Protein AF-0000000086492706 (afdb_homodimer)

pLDDT: mean 85.35, std 18.65, range [32.03, 98.75]

Secondary structure (DSSP, 8-state):
-GGGS-SS----EEEEEEETTTTEEEEEEEESTTHHHHHHHHHHHHHHT-BHHHHHTSPP-SS-SGGGGG---S--TTEEEE-/-GGGS-SS----EEEEEEETTTTEEEEEEEESTTHHHHHHHHHHHHHHT-BHHHHHTSPP-SS-SGGGGG---S--TTEEEE-

Radius of gyration: 15.76 Å; Cα contacts (8 Å, |Δi|>4): 288; chains: 2; bounding box: 40×40×37 Å

Solvent-accessible surface area (backbone atoms only — not comparable to full-atom values): 9223 Å² total; per-residue (Å²): 88,76,62,69,70,46,87,70,58,79,71,63,46,67,36,38,34,23,39,52,95,73,24,28,29,76,46,77,45,68,45,51,84,62,36,66,35,30,44,44,24,38,43,36,30,39,72,72,53,40,27,52,66,52,30,49,69,29,82,65,56,79,67,42,80,50,28,52,72,29,60,59,63,62,84,39,86,45,57,43,80,43,126,92,75,62,71,70,45,87,71,57,78,71,64,46,66,35,39,34,24,38,52,96,73,25,29,28,77,46,77,45,69,44,51,86,63,36,66,34,29,44,43,25,39,44,36,31,39,73,72,51,39,27,52,65,53,32,48,70,28,83,65,55,79,68,43,80,51,27,52,73,29,61,58,66,58,86,39,85,43,58,43,81,43,127

Foldseek 3Di:
DVCVPPPDDWDKDKAWEFEDPQGFTQDIDIDTPCRVVLVVVVVVSNVVRHHLVVLLPDDQPPPDPSSVSNVCPPVPVRYHYDD/DVCVPPPDDWDKDKAWEFEDPQGFTQDIDIDTPCRVVLVVVVVVSNVVRHHLVVLCPDDQPPPDPSSVSNVCPPVPVRYHYDD

Organism: NCBI:txid399045

Nearest PDB structures (foldseek):
  2hqm-assembly1_B  TM=8.794E-01  e=2.197E-05  Saccharomyces cerevisiae
  6du7-assembly3_E  TM=8.251E-01  e=3.061E-05  Streptococcus pneumoniae
  2nvk-assembly1_X  TM=8.272E-01  e=8.426E-04  Drosophila melanogaster
  6btl-assembly1_A  TM=7.125E-01  e=1.340E-03  Trypanosoma brucei brucei TREU927
  3lad-assembly1_B  TM=8.854E-01  e=9.797E-03  Azotobacter vinelandii

InterPro domains:
  IPR004099 Pyridine nucleotide-disulphide oxidoreductase, dimerisation domain [PF02852] (1-72)
  IPR016156 FAD/NAD-linked reductase, dimerisation domain superfamily [G3DSA:3.30.390.30] (1-82)
  IPR016156 FAD/NAD-linked reductase, dimerisation domain superfamily [SSF55424] (2-73)
  IPR046952 Glutathione reductase/thioredoxin reductase-like [PTHR42737] (1-75)

Structure (mmCIF, N/CA/C/O backbone):
data_AF-0000000086492706-model_v1
#
loop_
_entity.id
_entity.type
_entity.pdbx_description
1 polymer 'Pyridine nucleotide-disulphide oxidoreductase dimerisation domain-containing protein'
#
loop_
_atom_site.group_PDB
_atom_site.id
_atom_site.type_symbol
_atom_site.label_atom_id
_atom_site.label_alt_id
_atom_site.label_comp_id
_atom_site.label_asym_id
_atom_site.label_entity_id
_atom_site.label_seq_id
_atom_site.pdbx_PDB_ins_code
_atom_site.Cartn_x
_atom_site.Cartn_y
_atom_site.Cartn_z
_atom_site.occupancy
_atom_site.B_iso_or_equiv
_atom_site.auth_seq_id
_atom_site.auth_comp_id
_atom_site.auth_asym_id
_atom_site.auth_atom_id
_atom_site.pdbx_PDB_model_num
ATOM 1 N N . MET A 1 1 ? -8.25 -11.062 10.945 1 32.31 1 MET A N 1
ATOM 2 C CA . MET A 1 1 ? -8.711 -12.297 11.578 1 32.31 1 MET A CA 1
ATOM 3 C C . MET A 1 1 ? -10.203 -12.5 11.344 1 32.31 1 MET A C 1
ATOM 5 O O . MET A 1 1 ? -10.75 -13.555 11.664 1 32.31 1 MET A O 1
ATOM 9 N N . TYR A 1 2 ? -10.875 -11.445 11.172 1 36.06 2 TYR A N 1
ATOM 10 C CA . TYR A 1 2 ? -12.305 -11.703 11.07 1 36.06 2 TYR A CA 1
ATOM 11 C C . TYR A 1 2 ? -12.602 -12.703 9.961 1 36.06 2 TYR A C 1
ATOM 13 O O . TYR A 1 2 ? -13.555 -13.477 10.047 1 36.06 2 TYR A O 1
ATOM 21 N N . TYR A 1 3 ? -11.883 -12.531 8.922 1 40.19 3 TYR A N 1
ATOM 22 C CA . TYR A 1 3 ? -12.32 -13.414 7.848 1 40.19 3 TYR A CA 1
ATOM 23 C C . TYR A 1 3 ? -11.766 -14.82 8.039 1 40.19 3 TYR A C 1
ATOM 25 O O . TYR A 1 3 ? -11.875 -15.664 7.148 1 40.19 3 TYR A O 1
ATOM 33 N N . ALA A 1 4 ? -11.023 -14.922 9.078 1 40.06 4 ALA A N 1
ATOM 34 C CA . ALA A 1 4 ? -10.57 -16.297 9.211 1 40.06 4 ALA A CA 1
ATOM 35 C C . ALA A 1 4 ? -11.75 -17.266 9.211 1 40.06 4 ALA A C 1
ATOM 37 O O . ALA A 1 4 ? -11.617 -18.422 8.766 1 40.06 4 ALA A O 1
ATOM 38 N N . VAL A 1 5 ? -12.797 -16.797 9.875 1 39.34 5 VAL A N 1
ATOM 39 C CA . VAL A 1 5 ? -13.82 -17.812 10.133 1 39.34 5 VAL A CA 1
ATOM 40 C C . VAL A 1 5 ? -14.781 -17.891 8.945 1 39.34 5 VAL A C 1
ATOM 42 O O . VAL A 1 5 ? -15.766 -18.641 8.984 1 39.34 5 VAL A O 1
ATOM 45 N N . LEU A 1 6 ? -14.789 -16.766 8.18 1 44.16 6 LEU A N 1
ATOM 46 C CA . LEU A 1 6 ? -15.93 -16.922 7.289 1 44.16 6 LEU A CA 1
ATOM 47 C C . LEU A 1 6 ? -15.688 -18.031 6.27 1 44.16 6 LEU A C 1
ATOM 49 O O . LEU A 1 6 ? -14.547 -18.266 5.871 1 44.16 6 LEU A O 1
ATOM 53 N N . ASP A 1 7 ? -16.625 -18.875 6.254 1 47.97 7 ASP A N 1
ATOM 54 C CA . ASP A 1 7 ? -16.719 -20.062 5.406 1 47.97 7 ASP A CA 1
ATOM 55 C C . ASP A 1 7 ? -16.359 -19.734 3.959 1 47.97 7 ASP A C 1
ATOM 57 O O . ASP A 1 7 ? -15.781 -20.562 3.256 1 47.97 7 ASP A O 1
ATOM 61 N N . HIS A 1 8 ? -17.062 -18.609 3.496 1 50.22 8 HIS A N 1
ATOM 62 C CA . HIS A 1 8 ? -16.75 -18.297 2.105 1 50.22 8 HIS A CA 1
ATOM 63 C C . HIS A 1 8 ? -15.898 -17.031 1.997 1 50.22 8 HIS A C 1
ATOM 65 O O . HIS A 1 8 ? -16.328 -15.953 2.381 1 50.22 8 HIS A O 1
ATOM 71 N N . LYS A 1 9 ? -14.781 -17.188 2.199 1 51.16 9 LYS A N 1
ATOM 72 C CA . LYS A 1 9 ? -13.875 -16.062 1.979 1 51.16 9 LYS A CA 1
ATOM 73 C C . LYS A 1 9 ? -14.227 -15.328 0.691 1 51.16 9 LYS A C 1
ATOM 75 O O . LYS A 1 9 ? -14.312 -15.938 -0.378 1 51.16 9 LYS A O 1
ATOM 80 N N . PRO A 1 10 ? -14.984 -14.18 0.792 1 56.25 10 PRO A N 1
ATOM 81 C CA . PRO A 1 10 ? -15.164 -13.523 -0.503 1 56.25 10 PRO A CA 1
ATOM 82 C C . PRO A 1 10 ? -13.914 -13.578 -1.376 1 56.25 10 PRO A C 1
ATOM 84 O O . PRO A 1 10 ? -12.797 -13.469 -0.867 1 56.25 10 PRO A O 1
ATOM 87 N N . LYS A 1 11 ? -14.07 -14.188 -2.613 1 69.25 11 LYS A N 1
ATOM 88 C CA . LYS A 1 11 ? -13 -14.492 -3.557 1 69.25 11 LYS A CA 1
ATOM 89 C C . LYS A 1 11 ? -12.352 -13.219 -4.09 1 69.25 11 LYS A C 1
ATOM 91 O O . LYS A 1 11 ? -13.031 -12.367 -4.668 1 69.25 11 LYS A O 1
ATOM 96 N N . ASN A 1 12 ? -11.352 -12.773 -3.477 1 80.81 12 ASN A N 1
ATOM 97 C CA . ASN A 1 12 ? -10.562 -11.711 -4.094 1 80.81 12 ASN A CA 1
ATOM 98 C C . ASN A 1 12 ? -9.672 -12.25 -5.207 1 80.81 12 ASN A C 1
ATOM 100 O O . ASN A 1 12 ? -9.172 -13.375 -5.117 1 80.81 12 ASN A O 1
ATOM 104 N N . HIS A 1 13 ? -9.789 -11.57 -6.355 1 88.5 13 HIS A N 1
ATOM 105 C CA . HIS A 1 13 ? -8.914 -11.867 -7.488 1 88.5 13 HIS A CA 1
ATOM 106 C C . HIS A 1 13 ? -7.844 -10.789 -7.652 1 88.5 13 HIS A C 1
ATOM 108 O O . HIS A 1 13 ? -8.148 -9.594 -7.578 1 88.5 13 HIS A O 1
ATOM 114 N N . PHE A 1 14 ? -6.594 -11.32 -7.785 1 91.44 14 PHE A N 1
ATOM 115 C CA . PHE A 1 14 ? -5.473 -10.398 -7.922 1 91.44 14 PHE A CA 1
ATOM 116 C C . PHE A 1 14 ? -4.715 -10.656 -9.219 1 91.44 14 PHE A C 1
ATOM 118 O O . PHE A 1 14 ? -4.578 -11.805 -9.648 1 91.44 14 PHE A O 1
ATOM 125 N N . LYS A 1 15 ? -4.348 -9.594 -9.883 1 92.62 15 LYS A N 1
ATOM 126 C CA . LYS A 1 15 ? -3.432 -9.664 -11.016 1 92.62 15 LYS A CA 1
ATOM 127 C C . LYS A 1 15 ? -2.379 -8.562 -10.93 1 92.62 15 LYS A C 1
ATOM 129 O O . LYS A 1 15 ? -2.701 -7.406 -10.648 1 92.62 15 LYS A O 1
ATOM 134 N N . MET A 1 16 ? -1.12 -9.008 -11.102 1 95.75 16 MET A N 1
ATOM 135 C CA . MET A 1 16 ? -0.001 -8.07 -11.102 1 95.75 16 MET A CA 1
ATOM 136 C C . MET A 1 16 ? 0.692 -8.039 -12.461 1 95.75 16 MET A C 1
ATOM 138 O O . MET A 1 16 ? 0.989 -9.094 -13.031 1 95.75 16 MET A O 1
ATOM 142 N N . ILE A 1 17 ? 0.903 -6.879 -13.008 1 96.38 17 ILE A N 1
ATOM 143 C CA . ILE A 1 17 ? 1.599 -6.688 -14.273 1 96.38 17 ILE A CA 1
ATOM 144 C C . ILE A 1 17 ? 2.998 -6.133 -14.016 1 96.38 17 ILE A C 1
ATOM 146 O O . ILE A 1 17 ? 3.154 -5.117 -13.336 1 96.38 17 ILE A O 1
ATOM 150 N N . VAL A 1 18 ? 4.039 -6.809 -14.586 1 96.62 18 VAL A N 1
ATOM 151 C CA . VAL A 1 18 ? 5.414 -6.363 -14.375 1 96.62 18 VAL A CA 1
ATOM 152 C C . VAL A 1 18 ? 6.098 -6.129 -15.719 1 96.62 18 VAL A C 1
ATOM 154 O O . VAL A 1 18 ? 5.766 -6.785 -16.719 1 96.62 18 VAL A O 1
ATOM 157 N N . LEU A 1 19 ? 6.98 -5.195 -15.719 1 97.06 19 LEU A N 1
ATOM 158 C CA . LEU A 1 19 ? 7.621 -4.766 -16.953 1 97.06 19 LEU A CA 1
ATOM 159 C C . LEU A 1 19 ? 9.125 -5.023 -16.906 1 97.06 19 LEU A C 1
ATOM 161 O O . LEU A 1 19 ? 9.789 -4.656 -15.938 1 97.06 19 LEU A O 1
ATOM 165 N N . GLY A 1 20 ? 9.688 -5.676 -17.953 1 95.75 20 GLY A N 1
ATOM 166 C CA . GLY A 1 20 ? 11.117 -5.746 -18.203 1 95.75 20 GLY A CA 1
ATOM 167 C C . GLY A 1 20 ? 11.828 -6.754 -17.312 1 95.75 20 GLY A C 1
ATOM 168 O O . GLY A 1 20 ? 11.188 -7.461 -16.531 1 95.75 20 GLY A O 1
ATOM 169 N N . PRO A 1 21 ? 13.141 -6.812 -17.391 1 95.62 21 PRO A N 1
ATOM 170 C CA . PRO A 1 21 ? 13.93 -7.793 -16.641 1 95.62 21 PRO A CA 1
ATOM 171 C C . PRO A 1 21 ? 13.977 -7.5 -15.148 1 95.62 21 PRO A C 1
ATOM 173 O O . PRO A 1 21 ? 14.141 -8.422 -14.344 1 95.62 21 PRO A O 1
ATOM 176 N N . GLU A 1 22 ? 13.734 -6.234 -14.836 1 96.19 22 GLU A N 1
ATOM 177 C CA . GLU A 1 22 ? 13.766 -5.867 -13.422 1 96.19 22 GLU A CA 1
ATOM 178 C C . GLU A 1 22 ? 12.406 -6.098 -12.758 1 96.19 22 GLU A C 1
ATOM 180 O O . GLU A 1 22 ? 12.266 -5.949 -11.547 1 96.19 22 GLU A O 1
ATOM 185 N N . GLU A 1 23 ? 11.414 -6.355 -13.625 1 96 23 GLU A N 1
ATOM 186 C CA . GLU A 1 23 ? 10.062 -6.648 -13.156 1 96 23 GLU A CA 1
ATOM 187 C C . GLU A 1 23 ? 9.492 -5.477 -12.367 1 96 23 GLU A C 1
ATOM 189 O O . GLU A 1 23 ? 8.977 -5.664 -11.258 1 96 23 GLU A O 1
ATOM 194 N N . LYS A 1 24 ? 9.586 -4.367 -13 1 98 24 LYS A N 1
ATOM 195 C CA . LYS A 1 24 ? 8.906 -3.205 -12.445 1 98 24 LYS A CA 1
ATOM 196 C C . LYS A 1 24 ? 7.395 -3.416 -12.414 1 98 24 LYS A C 1
ATOM 198 O O . LYS A 1 24 ? 6.789 -3.766 -13.43 1 98 24 LYS A O 1
ATOM 203 N N . VAL A 1 25 ? 6.789 -3.252 -11.234 1 97.75 25 VAL A N 1
ATOM 204 C CA . VAL A 1 25 ? 5.34 -3.383 -11.156 1 97.75 25 VAL A CA 1
ATOM 205 C C . VAL A 1 25 ? 4.68 -2.152 -11.773 1 97.75 25 VAL A C 1
ATOM 207 O O . VAL A 1 25 ? 4.855 -1.033 -11.281 1 97.75 25 VAL A O 1
ATOM 210 N N . ILE A 1 26 ? 3.879 -2.396 -12.82 1 98.12 26 ILE A N 1
ATOM 211 C CA . ILE A 1 26 ? 3.344 -1.24 -13.531 1 98.12 26 ILE A CA 1
ATOM 212 C C . ILE A 1 26 ? 1.821 -1.218 -13.414 1 98.12 26 ILE A C 1
ATOM 214 O O . ILE A 1 26 ? 1.173 -0.257 -13.836 1 98.12 26 ILE A O 1
ATOM 218 N N . GLY A 1 27 ? 1.204 -2.303 -12.852 1 97.5 27 GLY A N 1
ATOM 219 C CA . GLY A 1 27 ? -0.241 -2.344 -12.703 1 97.5 27 GLY A CA 1
ATOM 220 C C . GLY A 1 27 ? -0.711 -3.438 -11.766 1 97.5 27 GLY A C 1
ATOM 221 O O . GLY A 1 27 ? -0.083 -4.492 -11.664 1 97.5 27 GLY A O 1
ATOM 222 N N . LEU A 1 28 ? -1.859 -3.113 -11.102 1 96.69 28 LEU A N 1
ATOM 223 C CA . LEU A 1 28 ? -2.541 -4.078 -10.242 1 96.69 28 LEU A CA 1
ATOM 224 C C . LEU A 1 28 ? -4.039 -4.094 -10.523 1 96.69 28 LEU A C 1
ATOM 226 O O . LEU A 1 28 ? -4.648 -3.039 -10.727 1 96.69 28 LEU A O 1
ATOM 230 N N . HIS A 1 29 ? -4.523 -5.273 -10.617 1 94.56 29 HIS A N 1
ATOM 231 C CA . HIS A 1 29 ? -5.961 -5.48 -10.742 1 94.56 29 HIS A CA 1
ATOM 232 C C . HIS A 1 29 ? -6.504 -6.289 -9.562 1 94.56 29 HIS A C 1
ATOM 234 O O . HIS A 1 29 ? -6.031 -7.395 -9.289 1 94.56 29 HIS A O 1
ATOM 240 N N . LEU A 1 30 ? -7.422 -5.637 -8.898 1 92.75 30 LEU A N 1
ATOM 241 C CA . LEU A 1 30 ? -8.023 -6.281 -7.738 1 92.75 30 LEU A CA 1
ATOM 242 C C . LEU A 1 30 ? -9.547 -6.227 -7.816 1 92.75 30 LEU A C 1
ATOM 244 O O . LEU A 1 30 ? -10.125 -5.184 -8.133 1 92.75 30 LEU A O 1
ATOM 248 N N . PHE A 1 31 ? -10.125 -7.453 -7.598 1 90.62 31 PHE A N 1
ATOM 249 C CA . PHE A 1 31 ? -11.578 -7.582 -7.492 1 90.62 31 PHE A CA 1
ATOM 250 C C . PHE A 1 31 ? -11.969 -8.273 -6.191 1 90.62 31 PHE A C 1
ATOM 252 O O . PHE A 1 31 ? -11.461 -9.359 -5.887 1 90.62 31 PHE A O 1
ATOM 259 N N . GLY A 1 32 ? -12.859 -7.551 -5.438 1 89.81 32 GLY A N 1
ATOM 260 C CA . GLY A 1 32 ? -13.32 -8.141 -4.188 1 89.81 32 GLY A CA 1
ATOM 261 C C . GLY A 1 32 ? -13.648 -7.102 -3.125 1 89.81 32 GLY A C 1
ATOM 262 O O . GLY A 1 32 ? -13.703 -5.906 -3.416 1 89.81 32 GLY A O 1
ATOM 263 N N . ILE A 1 33 ? -13.812 -7.617 -1.946 1 87.56 33 ILE A N 1
ATOM 264 C CA . ILE A 1 33 ? -14.203 -6.762 -0.832 1 87.56 33 ILE A CA 1
ATOM 265 C C . ILE A 1 33 ? -13.023 -5.879 -0.425 1 87.56 33 ILE A C 1
ATOM 267 O O 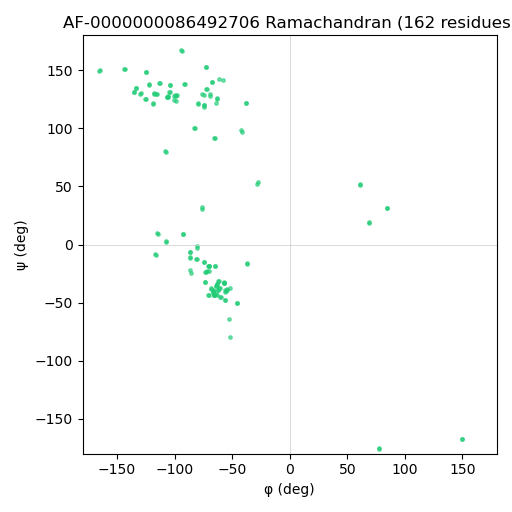. ILE A 1 33 ? -11.883 -6.348 -0.355 1 87.56 33 ILE A O 1
ATOM 271 N N . ASN A 1 34 ? -13.219 -4.602 -0.214 1 91.62 34 ASN A N 1
ATOM 272 C CA . ASN A 1 34 ? -12.258 -3.629 0.294 1 91.62 34 ASN A CA 1
ATOM 273 C C . ASN A 1 34 ? -11.148 -3.357 -0.717 1 91.62 34 ASN A C 1
ATOM 275 O O . ASN A 1 34 ? -10.047 -2.941 -0.344 1 91.62 34 ASN A O 1
ATOM 279 N N . SER A 1 35 ? -11.445 -3.717 -2.012 1 93.88 35 SER A N 1
ATOM 280 C CA . SER A 1 35 ? -10.422 -3.557 -3.045 1 93.88 35 SER A CA 1
ATOM 281 C C . SER A 1 35 ? -9.945 -2.111 -3.129 1 93.88 35 SER A C 1
ATOM 283 O O . SER A 1 35 ? -8.758 -1.856 -3.352 1 93.88 35 SER A O 1
ATOM 285 N N . ASP A 1 36 ? -10.742 -1.184 -2.887 1 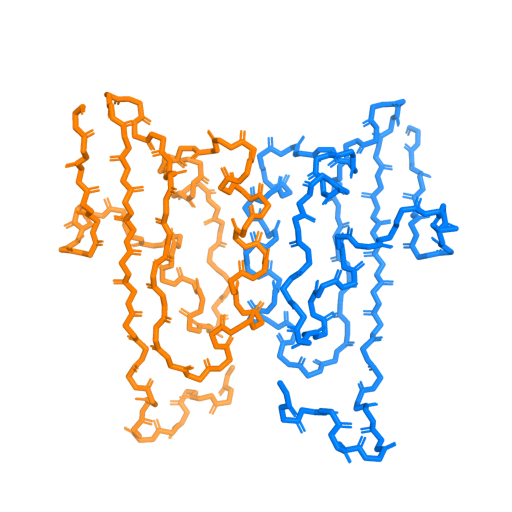93.38 36 ASP A N 1
ATOM 286 C CA . ASP A 1 36 ? -10.383 0.231 -2.965 1 93.38 36 ASP A CA 1
ATOM 287 C C . ASP A 1 36 ? -9.438 0.621 -1.834 1 93.38 36 ASP A C 1
ATOM 289 O O . ASP A 1 36 ? -8.43 1.295 -2.066 1 93.38 36 ASP A O 1
ATOM 293 N N . GLU A 1 37 ? -9.727 0.147 -0.634 1 94.88 37 GLU A N 1
ATOM 294 C CA . GLU A 1 37 ? -8.867 0.422 0.51 1 94.88 37 GLU A CA 1
ATOM 295 C C . GLU A 1 37 ? -7.504 -0.252 0.348 1 94.88 37 GLU A C 1
ATOM 297 O O . GLU A 1 37 ? -6.473 0.34 0.663 1 94.88 37 GLU A O 1
ATOM 302 N N . ILE A 1 38 ? -7.52 -1.5 -0.164 1 96.12 38 ILE A N 1
ATOM 303 C CA . ILE A 1 38 ? -6.316 -2.305 -0.327 1 96.12 38 ILE A CA 1
ATOM 304 C C . ILE A 1 38 ? -5.406 -1.667 -1.375 1 96.12 38 ILE A C 1
ATOM 306 O O . ILE A 1 38 ? -4.199 -1.533 -1.16 1 96.12 38 ILE A O 1
ATOM 310 N N . LEU A 1 39 ? -5.965 -1.142 -2.438 1 97.56 39 LEU A N 1
ATOM 311 C CA . LEU A 1 39 ? -5.184 -0.713 -3.592 1 97.56 39 LEU A CA 1
ATOM 312 C C . LEU A 1 39 ? -4.43 0.578 -3.289 1 97.56 39 LEU A C 1
ATOM 314 O O . LEU A 1 39 ? -3.338 0.802 -3.814 1 97.56 39 LEU A O 1
ATOM 318 N N . GLN A 1 40 ? -4.992 1.415 -2.469 1 97.62 40 GLN A N 1
ATOM 319 C CA . GLN A 1 40 ? -4.426 2.744 -2.258 1 97.62 40 GLN A CA 1
ATOM 320 C C . GLN A 1 40 ? -2.973 2.656 -1.804 1 97.62 40 GLN A C 1
ATOM 322 O O . GLN A 1 40 ? -2.109 3.361 -2.33 1 97.62 40 GLN A O 1
ATOM 327 N N . GLY A 1 41 ? -2.713 1.783 -0.807 1 97.94 41 GLY A N 1
ATOM 328 C CA . GLY A 1 41 ? -1.347 1.648 -0.325 1 97.94 41 GLY A CA 1
ATOM 329 C C . GLY A 1 41 ? -0.387 1.142 -1.385 1 97.94 41 GLY A C 1
ATOM 330 O O . GLY A 1 41 ? 0.724 1.657 -1.521 1 97.94 41 GLY A O 1
ATOM 331 N N . PHE A 1 42 ? -0.875 0.202 -2.188 1 98.44 42 PHE A N 1
ATOM 332 C CA . PHE A 1 42 ? -0.028 -0.379 -3.223 1 98.44 42 PHE A CA 1
ATOM 333 C C . PHE A 1 42 ? 0.19 0.61 -4.363 1 98.44 42 PHE A C 1
ATOM 335 O O . PHE A 1 42 ? 1.216 0.563 -5.043 1 98.44 42 PHE A O 1
ATOM 342 N N . ALA A 1 43 ? -0.729 1.553 -4.52 1 98.69 43 ALA A N 1
ATOM 343 C CA . ALA A 1 43 ? -0.585 2.578 -5.547 1 98.69 43 ALA A CA 1
ATOM 344 C C . ALA A 1 43 ? 0.664 3.422 -5.312 1 98.69 43 ALA A C 1
ATOM 346 O O . ALA A 1 43 ? 1.309 3.869 -6.262 1 98.69 43 ALA A O 1
ATOM 347 N N . VAL A 1 44 ? 1.037 3.607 -4.078 1 98.62 44 VAL A N 1
ATOM 348 C CA . VAL A 1 44 ? 2.248 4.363 -3.773 1 98.62 44 VAL A CA 1
ATOM 349 C C . VAL A 1 44 ? 3.467 3.629 -4.324 1 98.62 44 VAL A C 1
ATOM 351 O O . VAL A 1 44 ? 4.344 4.242 -4.941 1 98.62 44 VAL A O 1
ATOM 354 N N . ALA A 1 45 ? 3.463 2.312 -4.137 1 98.75 45 ALA A N 1
ATOM 355 C CA . ALA A 1 45 ? 4.562 1.476 -4.609 1 98.75 45 ALA A CA 1
ATOM 356 C C . ALA A 1 45 ? 4.629 1.475 -6.133 1 98.75 45 ALA A C 1
ATOM 358 O O . ALA A 1 45 ? 5.711 1.618 -6.715 1 98.75 45 ALA A O 1
ATOM 359 N N . VAL A 1 46 ? 3.5 1.368 -6.75 1 98.62 46 VAL A N 1
ATOM 360 C CA . VAL A 1 46 ? 3.432 1.334 -8.211 1 98.62 46 VAL A CA 1
ATOM 361 C C . VAL A 1 46 ? 3.883 2.676 -8.781 1 98.62 46 VAL A C 1
ATOM 363 O O . VAL A 1 46 ? 4.703 2.725 -9.695 1 98.62 46 VAL A O 1
ATOM 366 N N . ARG A 1 47 ? 3.445 3.73 -8.211 1 98.69 47 ARG A N 1
ATOM 367 C CA . ARG A 1 47 ? 3.803 5.074 -8.656 1 98.69 47 ARG A CA 1
ATOM 368 C C . ARG A 1 47 ? 5.301 5.32 -8.508 1 98.69 47 ARG A C 1
ATOM 370 O O . ARG A 1 47 ? 5.906 6.012 -9.328 1 98.69 47 ARG A O 1
ATOM 377 N N . ALA A 1 48 ? 5.898 4.738 -7.488 1 98.56 48 ALA A N 1
ATOM 378 C CA . ALA A 1 48 ? 7.32 4.922 -7.211 1 98.56 48 ALA A CA 1
ATOM 379 C C . ALA A 1 48 ? 8.172 4.008 -8.086 1 98.56 48 ALA A C 1
ATOM 381 O O . ALA A 1 48 ? 9.398 4.113 -8.094 1 98.56 48 ALA A O 1
ATOM 382 N N . GLY A 1 49 ? 7.492 3.041 -8.742 1 98.5 49 GLY A N 1
ATOM 383 C CA . GLY A 1 49 ? 8.219 2.176 -9.664 1 98.5 49 GLY A CA 1
ATOM 384 C C . GLY A 1 49 ? 8.898 1.009 -8.977 1 98.5 49 GLY A C 1
ATOM 385 O O . GLY A 1 49 ? 9.938 0.528 -9.438 1 98.5 49 GLY A O 1
ATOM 386 N N . LEU A 1 50 ? 8.312 0.548 -7.938 1 98.5 50 LEU A N 1
ATOM 387 C CA . LEU A 1 50 ? 8.914 -0.57 -7.219 1 98.5 50 LEU A CA 1
ATOM 388 C C . LEU A 1 50 ? 8.773 -1.865 -8.008 1 98.5 50 LEU A C 1
ATOM 390 O O 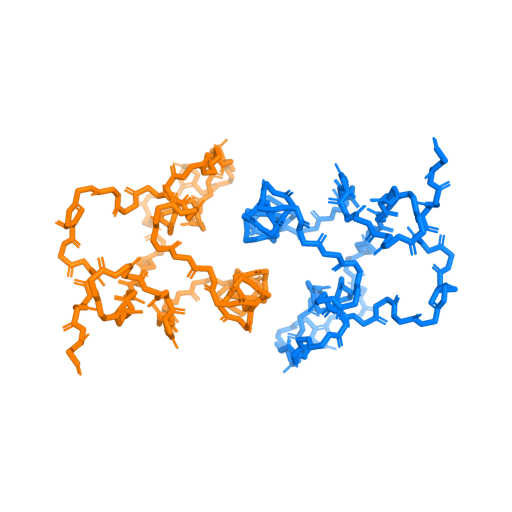. LEU A 1 50 ? 7.852 -2.006 -8.82 1 98.5 50 LEU A O 1
ATOM 394 N N . THR A 1 51 ? 9.695 -2.725 -7.754 1 97.38 51 THR A N 1
ATOM 395 C CA . THR A 1 51 ? 9.766 -3.986 -8.484 1 97.38 51 THR A CA 1
ATOM 396 C C . THR A 1 51 ? 9.047 -5.094 -7.715 1 97.38 51 THR A C 1
ATOM 398 O O . THR A 1 51 ? 8.711 -4.93 -6.539 1 97.38 51 THR A O 1
ATOM 401 N N . LYS A 1 52 ? 8.852 -6.176 -8.438 1 96.38 52 LYS A N 1
ATOM 402 C CA . LYS A 1 52 ? 8.305 -7.379 -7.82 1 96.38 52 LYS A CA 1
ATOM 403 C C . LYS A 1 52 ? 9.141 -7.812 -6.617 1 96.38 52 LYS A C 1
ATOM 405 O O . LYS A 1 52 ? 8.594 -8.25 -5.602 1 96.38 52 LYS A O 1
ATOM 410 N N . ALA A 1 53 ? 10.469 -7.707 -6.727 1 95.81 53 ALA A N 1
ATOM 411 C CA . ALA A 1 53 ? 11.367 -8.102 -5.648 1 95.81 53 ALA A CA 1
ATOM 412 C C . ALA A 1 53 ? 11.109 -7.281 -4.387 1 95.81 53 ALA A C 1
ATOM 414 O O . ALA A 1 53 ? 11.188 -7.805 -3.273 1 95.81 53 ALA A O 1
ATOM 415 N N . GLU A 1 54 ? 10.82 -6.055 -4.57 1 96.94 54 GLU A N 1
ATOM 416 C CA . GLU A 1 54 ? 10.539 -5.199 -3.424 1 96.94 54 GLU A CA 1
ATOM 417 C C . GLU A 1 54 ? 9.227 -5.594 -2.75 1 96.94 54 GLU A C 1
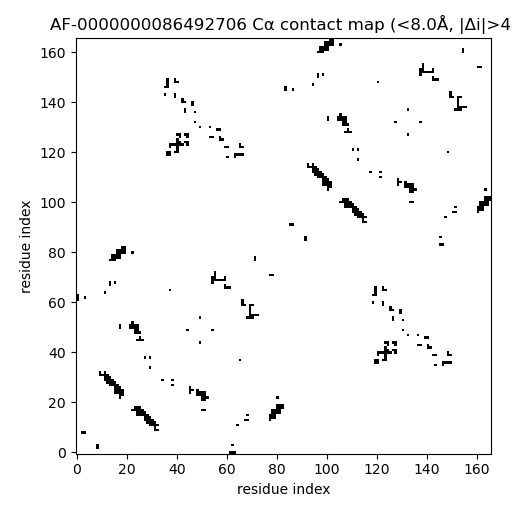ATOM 419 O O . GLU A 1 54 ? 9.117 -5.551 -1.523 1 96.94 54 GLU A O 1
ATOM 424 N N . PHE A 1 55 ? 8.227 -5.98 -3.582 1 97.69 55 PHE A N 1
ATOM 425 C CA . PHE A 1 55 ? 6.996 -6.531 -3.016 1 97.69 55 PHE A CA 1
ATOM 426 C C . PHE A 1 55 ? 7.289 -7.789 -2.211 1 97.69 55 PHE A C 1
ATOM 428 O O . PHE A 1 55 ? 6.855 -7.914 -1.063 1 97.69 55 PHE A O 1
ATOM 435 N N . ASP A 1 56 ? 8.078 -8.617 -2.752 1 95 56 ASP A N 1
ATOM 436 C CA . ASP A 1 56 ? 8.336 -9.93 -2.17 1 95 56 ASP A CA 1
ATOM 437 C C . ASP A 1 56 ? 9.156 -9.812 -0.889 1 95 56 ASP A C 1
ATOM 439 O O . ASP A 1 56 ? 9.148 -10.711 -0.049 1 95 56 ASP A O 1
ATOM 443 N N . ARG A 1 57 ? 9.797 -8.695 -0.705 1 96.56 57 ARG A N 1
ATOM 444 C CA . ARG A 1 57 ? 10.656 -8.484 0.454 1 96.56 57 ARG A CA 1
ATOM 445 C C . ARG A 1 57 ? 9.859 -7.969 1.645 1 96.56 57 ARG A C 1
ATOM 447 O O . ARG A 1 57 ? 10.383 -7.871 2.758 1 96.56 57 ARG A O 1
ATOM 454 N N . THR A 1 58 ? 8.656 -7.688 1.427 1 97.31 58 THR A N 1
ATOM 455 C CA . THR A 1 58 ? 7.82 -7.121 2.482 1 97.31 58 THR A CA 1
ATOM 456 C C . THR A 1 58 ? 7.105 -8.227 3.258 1 97.31 58 THR A C 1
ATOM 458 O O . THR A 1 58 ? 6.555 -9.156 2.662 1 97.31 58 THR A O 1
ATOM 461 N N . VAL A 1 59 ? 7.078 -8.055 4.574 1 96.75 59 VAL A N 1
ATOM 462 C CA . VAL A 1 59 ? 6.43 -9.031 5.438 1 96.75 59 VAL A CA 1
ATOM 463 C C . VAL A 1 59 ? 4.922 -9.023 5.195 1 96.75 59 VAL A C 1
ATOM 465 O O . VAL A 1 59 ? 4.32 -7.957 5.062 1 96.75 59 VAL A O 1
ATOM 468 N N . ALA A 1 60 ? 4.371 -10.172 5.191 1 95.69 60 ALA A N 1
ATOM 469 C CA . ALA A 1 60 ? 2.922 -10.312 5.094 1 95.69 60 ALA A CA 1
ATOM 470 C C . ALA A 1 60 ? 2.256 -10.07 6.449 1 95.69 60 ALA A C 1
ATOM 472 O O . ALA A 1 60 ? 2.588 -10.727 7.438 1 95.69 60 ALA A O 1
ATOM 473 N N . ILE A 1 61 ? 1.369 -9.07 6.457 1 94.5 61 ILE A N 1
ATOM 474 C CA . ILE A 1 61 ? 0.553 -8.867 7.648 1 94.5 61 ILE A CA 1
ATOM 475 C C . ILE A 1 61 ? -0.642 -9.82 7.621 1 94.5 61 ILE A C 1
ATOM 477 O O . ILE A 1 61 ? -1.604 -9.602 6.883 1 94.5 61 ILE A O 1
ATOM 481 N N . HIS A 1 62 ? -0.413 -10.938 8.438 1 90 62 HIS A N 1
ATOM 482 C CA . HIS A 1 62 ? -1.394 -12.016 8.367 1 90 62 HIS A CA 1
ATOM 483 C C . HIS A 1 62 ? -2.305 -12.008 9.594 1 90 62 HIS A C 1
ATOM 485 O O . HIS A 1 62 ? -1.86 -11.703 10.703 1 90 62 HIS A O 1
ATOM 491 N N . PRO A 1 63 ? -3.611 -12.195 9.43 1 92.56 63 PRO A N 1
ATOM 492 C CA . PRO A 1 63 ? -4.258 -12.578 8.172 1 92.56 63 PRO A CA 1
ATOM 493 C C . PRO A 1 63 ? -4.895 -11.391 7.449 1 92.56 63 PRO A C 1
ATOM 495 O O . PRO A 1 63 ? -5.508 -10.531 8.086 1 92.56 63 PRO A O 1
ATOM 498 N N . THR A 1 64 ? -4.629 -11.148 6.199 1 92.19 64 THR A N 1
ATOM 499 C CA . THR A 1 64 ? -5.297 -10.156 5.359 1 92.19 64 THR A CA 1
ATOM 500 C C . THR A 1 64 ? -5.445 -10.672 3.932 1 92.19 64 THR A C 1
ATOM 502 O O . THR A 1 64 ? -4.676 -11.531 3.494 1 92.19 64 THR A O 1
ATOM 505 N N . THR A 1 65 ? -6.418 -10.234 3.307 1 91.88 65 THR A N 1
ATOM 506 C CA . THR A 1 65 ? -6.547 -10.492 1.876 1 91.88 65 THR A CA 1
ATOM 507 C C . THR A 1 65 ? -5.41 -9.828 1.102 1 91.88 65 THR A C 1
ATOM 509 O O . THR A 1 65 ? -4.883 -10.406 0.151 1 91.88 65 THR A O 1
ATOM 512 N N . SER A 1 66 ? -4.977 -8.68 1.515 1 94.19 66 SER A N 1
ATOM 513 C CA . SER A 1 66 ? -4.004 -7.844 0.81 1 94.19 66 SER A CA 1
ATOM 514 C C . SER A 1 66 ? -2.611 -8.469 0.851 1 94.19 66 SER A C 1
ATOM 516 O O . SER A 1 66 ? -1.743 -8.109 0.054 1 94.19 66 SER A O 1
ATOM 518 N N . GLU A 1 67 ? -2.354 -9.391 1.764 1 94.69 67 GLU A N 1
ATOM 519 C CA . GLU A 1 67 ? -1.022 -9.984 1.867 1 94.69 67 GLU A CA 1
ATOM 520 C C . GLU A 1 67 ? -0.675 -10.781 0.617 1 94.69 67 GLU A C 1
ATOM 522 O O . GLU A 1 67 ? 0.5 -11.031 0.34 1 94.69 67 GLU A O 1
ATOM 527 N N . GLU A 1 68 ? -1.644 -11.133 -0.152 1 92.38 68 GLU A N 1
ATOM 528 C CA . GLU A 1 68 ? -1.408 -11.914 -1.366 1 92.38 68 GLU A CA 1
ATOM 529 C C . GLU A 1 68 ? -0.44 -11.195 -2.301 1 92.38 68 GLU A C 1
ATOM 531 O O . GLU A 1 68 ? 0.362 -11.836 -2.984 1 92.38 68 GLU A O 1
ATOM 536 N N . LEU A 1 69 ? -0.469 -9.922 -2.322 1 94.38 69 LEU A N 1
ATOM 537 C CA . LEU A 1 69 ? 0.325 -9.141 -3.266 1 94.38 69 LEU A CA 1
ATOM 538 C C . LEU A 1 69 ? 1.795 -9.133 -2.861 1 94.38 69 LEU A C 1
ATOM 540 O O . LEU A 1 69 ? 2.662 -8.773 -3.66 1 94.38 69 LEU A O 1
ATOM 544 N N . VAL A 1 70 ? 2.078 -9.531 -1.642 1 95.62 70 VAL A N 1
ATOM 545 C CA . VAL A 1 70 ? 3.48 -9.625 -1.25 1 95.62 70 VAL A CA 1
ATOM 546 C C . VAL A 1 70 ? 3.895 -11.094 -1.139 1 95.62 70 VAL A C 1
ATOM 548 O O . VAL A 1 70 ? 5.047 -11.398 -0.818 1 95.62 70 VAL A O 1
ATOM 551 N N . LEU A 1 71 ? 2.998 -11.945 -1.434 1 91.81 71 LEU A N 1
ATOM 552 C CA . LEU A 1 71 ? 3.27 -13.383 -1.365 1 91.81 71 LEU A CA 1
ATOM 553 C C . LEU A 1 71 ? 3.209 -14.008 -2.752 1 91.81 71 LEU A C 1
ATOM 555 O O . LEU A 1 71 ? 3.23 -15.234 -2.883 1 91.81 71 LEU A O 1
ATOM 559 N N . MET A 1 72 ? 3.125 -13.172 -3.783 1 85.62 72 MET A N 1
ATOM 560 C CA . MET A 1 72 ? 3.074 -13.688 -5.148 1 85.62 72 MET A CA 1
ATOM 561 C C . MET A 1 72 ? 4.453 -14.141 -5.609 1 85.62 72 MET A C 1
ATOM 563 O O . MET A 1 72 ? 4.941 -13.703 -6.656 1 85.62 72 MET A O 1
ATOM 567 N N . ARG A 1 73 ? 5.301 -14.648 -4.73 1 67.69 73 ARG A N 1
ATOM 568 C CA . ARG A 1 73 ? 6.664 -15.055 -5.043 1 67.69 73 ARG A CA 1
ATOM 569 C C . ARG A 1 73 ? 6.688 -16 -6.234 1 67.69 73 ARG A C 1
ATOM 571 O O . ARG A 1 73 ? 7.477 -15.82 -7.168 1 67.69 73 ARG A O 1
ATOM 578 N N . ASN A 1 74 ? 6.418 -17.188 -6.082 1 55 74 ASN A N 1
ATOM 579 C CA . ASN A 1 74 ? 6.539 -18.094 -7.219 1 55 74 ASN A CA 1
ATOM 580 C C . ASN A 1 74 ? 5.551 -17.734 -8.328 1 55 74 ASN A C 1
ATOM 582 O O . ASN A 1 74 ? 4.461 -17.219 -8.055 1 55 74 ASN A O 1
ATOM 586 N N . PRO A 1 75 ? 6.211 -17.453 -9.57 1 52.25 75 PRO A N 1
ATOM 587 C CA . PRO A 1 75 ? 5.281 -16.938 -10.578 1 52.25 75 PRO A CA 1
ATOM 588 C C . PRO A 1 75 ? 3.855 -17.453 -10.383 1 52.25 75 PRO A C 1
ATOM 590 O O . PRO A 1 75 ? 3.602 -18.656 -10.523 1 52.25 75 PRO A O 1
ATOM 593 N N . THR A 1 76 ? 3.441 -17.281 -9.258 1 51.81 76 THR A N 1
ATOM 594 C CA . THR A 1 76 ? 2.08 -17.797 -9.367 1 51.81 76 THR A CA 1
ATOM 595 C C . THR A 1 76 ? 1.303 -17.047 -10.445 1 51.81 76 THR A C 1
ATOM 597 O O . THR A 1 76 ? 1.574 -15.875 -10.719 1 51.81 76 THR A O 1
ATOM 600 N N . PRO A 1 77 ? 0.521 -17.734 -11.148 1 58.81 77 PRO A N 1
ATOM 601 C CA . PRO A 1 77 ? -0.217 -17.375 -12.359 1 58.81 77 PRO A CA 1
ATOM 602 C C . PRO A 1 77 ? -0.73 -15.938 -12.336 1 58.81 77 PRO A C 1
ATOM 604 O O . PRO A 1 77 ? -0.963 -15.344 -13.391 1 58.81 77 PRO A O 1
ATOM 607 N N . PRO A 1 78 ? -0.774 -15.219 -11.141 1 68.12 78 PRO A N 1
ATOM 608 C CA . PRO A 1 78 ? -1.453 -13.945 -11.375 1 68.12 78 PRO A CA 1
ATOM 609 C C . PRO A 1 78 ? -0.485 -12.812 -11.727 1 68.12 78 PRO A C 1
ATOM 611 O O . PRO A 1 78 ? -0.912 -11.688 -11.977 1 68.12 78 PRO A O 1
ATOM 614 N N . THR A 1 79 ? 0.817 -13.188 -11.953 1 81.12 79 THR A N 1
ATOM 615 C CA . THR A 1 79 ? 1.736 -12.141 -12.383 1 81.12 79 THR A CA 1
ATOM 616 C C . THR A 1 79 ? 1.962 -12.211 -13.891 1 81.12 79 THR A C 1
ATOM 618 O O . THR A 1 79 ? 2.289 -13.266 -14.43 1 81.12 79 THR A O 1
ATOM 621 N N . VAL A 1 80 ? 1.712 -11.117 -14.594 1 85.31 80 VAL A N 1
AT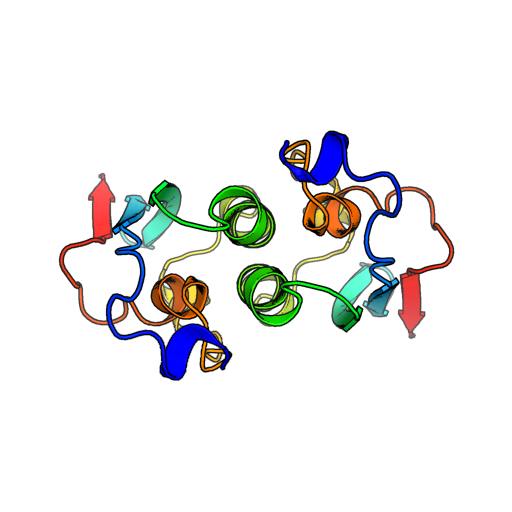OM 622 C CA . VAL A 1 80 ? 1.882 -11.023 -16.031 1 85.31 80 VAL A CA 1
ATOM 623 C C . VAL A 1 80 ? 3.119 -10.188 -16.359 1 85.31 80 VAL A C 1
ATOM 625 O O . VAL A 1 80 ? 3.244 -9.047 -15.891 1 85.31 80 VAL A O 1
ATOM 628 N N . LYS A 1 81 ? 4 -10.75 -17.172 1 89.56 81 LYS A N 1
ATOM 629 C CA . LYS A 1 81 ? 5.199 -10.031 -17.578 1 89.56 81 LYS A CA 1
ATOM 630 C C . LYS A 1 81 ? 5.02 -9.398 -18.953 1 89.56 81 LYS A C 1
ATOM 632 O O . LYS A 1 81 ? 4.539 -10.047 -19.875 1 89.56 81 LYS A O 1
ATOM 637 N N . VAL A 1 82 ? 5.324 -8.148 -18.984 1 89.12 82 VAL A N 1
ATOM 638 C CA . VAL A 1 82 ? 5.285 -7.43 -20.25 1 89.12 82 VAL A CA 1
ATOM 639 C C . VAL A 1 82 ? 6.695 -7.004 -20.641 1 89.12 82 VAL A C 1
ATOM 641 O O . VAL A 1 82 ? 7.516 -6.672 -19.781 1 89.12 82 VAL A O 1
ATOM 644 N N . ASP A 1 83 ? 7.176 -7.082 -21.953 1 84.69 83 ASP A N 1
ATOM 645 C CA . ASP A 1 83 ? 8.492 -6.719 -22.484 1 84.69 83 ASP A CA 1
ATOM 646 C C . ASP A 1 83 ? 8.5 -5.281 -22.984 1 84.69 83 ASP A C 1
ATOM 648 O O . ASP A 1 83 ? 7.477 -4.777 -23.453 1 84.69 83 ASP A O 1
ATOM 652 N N . MET B 1 1 ? -17.016 4.039 -1.253 1 32.03 1 MET B N 1
ATOM 653 C CA . MET B 1 1 ? -18.281 4.762 -1.285 1 32.03 1 MET B CA 1
ATOM 654 C C . MET B 1 1 ? -19.203 4.285 -0.171 1 32.03 1 MET B C 1
ATOM 656 O O . MET B 1 1 ? -20.266 4.875 0.056 1 32.03 1 MET B O 1
ATOM 660 N N . TYR B 1 2 ? -19.047 3.113 0.218 1 36.25 2 TYR B N 1
ATOM 661 C CA . TYR B 1 2 ? -20.047 2.697 1.199 1 36.25 2 TYR B CA 1
ATOM 662 C C . TYR B 1 2 ? -20.062 3.643 2.395 1 36.25 2 TYR B C 1
ATOM 664 O O . TYR B 1 2 ? -21.109 3.885 2.988 1 36.25 2 TYR B O 1
ATOM 672 N N . TYR B 1 3 ? -18.922 4.016 2.795 1 39.56 3 TYR B N 1
ATOM 673 C CA . TYR B 1 3 ? -19 4.773 4.039 1 39.56 3 TYR B CA 1
ATOM 674 C C . TYR B 1 3 ? -19.391 6.223 3.771 1 39.56 3 TYR B C 1
ATOM 676 O O . TYR B 1 3 ? -19.359 7.055 4.68 1 39.56 3 TYR B O 1
ATOM 684 N N . ALA B 1 4 ? -19.516 6.516 2.539 1 40.28 4 ALA B N 1
ATOM 685 C CA . ALA B 1 4 ? -19.922 7.91 2.385 1 40.28 4 ALA B CA 1
ATOM 686 C C . ALA B 1 4 ? -21.156 8.211 3.232 1 40.28 4 ALA B C 1
ATOM 688 O O . ALA B 1 4 ? -21.375 9.352 3.641 1 40.28 4 ALA B O 1
ATOM 689 N N . VAL B 1 5 ? -22.062 7.207 3.283 1 40.03 5 VAL B N 1
ATOM 690 C CA . VAL B 1 5 ? -23.359 7.551 3.863 1 40.03 5 VAL B CA 1
ATOM 691 C C . VAL B 1 5 ? -23.297 7.395 5.383 1 40.03 5 VAL B C 1
ATOM 693 O O . VAL B 1 5 ? -24.312 7.586 6.07 1 40.03 5 VAL B O 1
ATOM 696 N N . LEU B 1 6 ? -22.344 6.535 5.793 1 44.22 6 LEU B N 1
ATOM 697 C CA . LEU B 1 6 ? -22.609 6.312 7.207 1 44.22 6 LEU B CA 1
ATOM 698 C C . LEU B 1 6 ? -22.312 7.566 8.023 1 44.22 6 LEU B C 1
ATOM 700 O O . LEU B 1 6 ? -21.438 8.352 7.664 1 44.22 6 LEU B O 1
ATOM 704 N N . ASP B 1 7 ? -23.266 7.879 8.789 1 48.09 7 ASP B N 1
ATOM 705 C CA . ASP B 1 7 ? -23.344 9.008 9.711 1 48.09 7 ASP B CA 1
ATOM 706 C C . ASP B 1 7 ? -22.062 9.148 10.516 1 48.09 7 ASP B C 1
ATOM 708 O O . ASP B 1 7 ? -21.641 10.258 10.836 1 48.09 7 ASP B O 1
ATOM 712 N N . HIS B 1 8 ? -21.672 7.902 11.125 1 49.91 8 HIS B N 1
ATOM 713 C CA . HIS B 1 8 ? -20.469 8.008 11.938 1 49.91 8 HIS B CA 1
ATOM 714 C C . HIS B 1 8 ? -19.281 7.332 11.25 1 49.91 8 HIS B C 1
ATOM 716 O O . HIS B 1 8 ? -19.297 6.121 11.023 1 49.91 8 HIS B O 1
ATOM 722 N N . LYS B 1 9 ? -18.781 7.926 10.445 1 51.59 9 LYS B N 1
ATOM 723 C CA . LYS B 1 9 ? -17.547 7.41 9.852 1 51.59 9 LYS B CA 1
ATOM 724 C C . LYS B 1 9 ? -16.625 6.832 10.914 1 51.59 9 LYS B C 1
ATOM 726 O O . LYS B 1 9 ? -16.297 7.508 11.891 1 51.59 9 LYS B O 1
ATOM 731 N N . PRO B 1 10 ? -16.656 5.473 11.125 1 56.28 10 PRO B N 1
ATOM 732 C CA . PRO B 1 10 ? -15.672 5.047 12.109 1 56.28 10 PRO B CA 1
ATOM 733 C C . PRO B 1 10 ? -14.359 5.82 11.992 1 56.28 10 PRO B C 1
ATOM 735 O O . PRO B 1 10 ? -13.922 6.141 10.891 1 56.28 10 PRO B O 1
ATOM 738 N N . LYS B 1 11 ? -13.953 6.512 13.117 1 69.12 11 LYS B N 1
ATOM 739 C CA . LYS B 1 11 ? -12.828 7.434 13.219 1 69.12 11 LYS B CA 1
ATOM 740 C C . LYS B 1 11 ? -11.5 6.703 13.023 1 69.12 11 LYS B C 1
ATOM 742 O O . LYS B 1 11 ? -11.195 5.758 13.758 1 69.12 11 LYS B O 1
ATOM 747 N N . ASN B 1 12 ? -11.031 6.637 11.844 1 80.69 12 ASN B N 1
ATOM 748 C CA . ASN B 1 12 ? -9.664 6.168 11.664 1 80.69 12 ASN B CA 1
ATOM 749 C C . ASN B 1 12 ? -8.648 7.234 12.07 1 80.69 12 ASN B C 1
ATOM 751 O O . ASN B 1 12 ? -8.891 8.43 11.883 1 80.69 12 ASN B O 1
ATOM 755 N N . HIS B 1 13 ? -7.711 6.781 12.93 1 88.5 13 HIS B N 1
ATOM 756 C CA . HIS B 1 13 ? -6.586 7.625 13.312 1 88.5 13 HIS B CA 1
ATOM 757 C C . HIS B 1 13 ? -5.309 7.199 12.602 1 88.5 13 HIS B C 1
ATOM 759 O O . HIS B 1 13 ? -5 6.008 12.531 1 88.5 13 HIS B O 1
ATOM 765 N N . PHE B 1 14 ? -4.656 8.258 12.031 1 91.38 14 PHE B N 1
ATOM 766 C CA . PHE B 1 14 ? -3.428 7.992 11.289 1 91.38 14 PHE B CA 1
ATOM 767 C C . PHE B 1 14 ? -2.26 8.781 11.875 1 91.38 14 PHE B C 1
ATOM 769 O O . PHE B 1 14 ? -2.432 9.914 12.32 1 91.38 14 PHE B O 1
ATOM 776 N N . LYS B 1 15 ? -1.139 8.133 11.984 1 92.81 15 LYS B N 1
ATOM 777 C CA . LYS B 1 15 ? 0.119 8.805 12.312 1 92.81 15 LYS B CA 1
ATOM 778 C C . LYS B 1 15 ? 1.251 8.312 11.414 1 92.81 15 LYS B C 1
ATOM 780 O O . LYS B 1 15 ? 1.397 7.105 11.195 1 92.81 15 LYS B O 1
ATOM 785 N N . MET B 1 16 ? 1.964 9.289 10.859 1 95.81 16 MET B N 1
ATOM 786 C CA . MET B 1 16 ? 3.111 8.984 10.008 1 95.81 16 MET B CA 1
ATOM 787 C C . MET B 1 16 ? 4.402 9.508 10.625 1 95.81 16 MET B C 1
ATOM 789 O O . MET B 1 16 ? 4.465 10.664 11.062 1 95.81 16 MET B O 1
ATOM 793 N N . ILE B 1 17 ? 5.398 8.68 10.719 1 96.44 17 ILE B N 1
ATOM 794 C CA . ILE B 1 17 ? 6.715 9.047 11.242 1 96.44 17 ILE B CA 1
ATOM 795 C C . ILE B 1 17 ? 7.711 9.156 10.094 1 96.44 17 ILE B C 1
ATOM 797 O O . ILE B 1 17 ? 7.855 8.227 9.297 1 96.44 17 ILE B O 1
ATOM 801 N N . VAL B 1 18 ? 8.43 10.32 10.016 1 96.62 18 VAL B N 1
ATOM 802 C CA . VAL B 1 18 ? 9.391 10.523 8.938 1 96.62 18 VAL B CA 1
ATOM 803 C C . VAL B 1 18 ? 10.758 10.852 9.516 1 96.62 18 VAL B C 1
ATOM 805 O O . VAL B 1 18 ? 10.859 11.438 10.602 1 96.62 18 VAL B O 1
ATOM 808 N N . LEU B 1 19 ? 11.758 10.445 8.812 1 97.12 19 LEU B N 1
ATOM 809 C CA . LEU B 1 19 ? 13.125 10.57 9.305 1 97.12 19 LEU B CA 1
ATOM 810 C C . LEU B 1 19 ? 13.945 11.477 8.391 1 97.12 19 LEU B C 1
ATOM 812 O O . LEU B 1 19 ? 13.953 11.289 7.168 1 97.12 19 LEU B O 1
ATOM 816 N N . GLY B 1 20 ? 14.656 12.469 8.945 1 95.75 20 GLY B N 1
ATOM 817 C CA . GLY B 1 20 ? 15.695 13.227 8.273 1 95.75 20 GLY B CA 1
ATOM 818 C C . GLY B 1 20 ? 15.156 14.281 7.328 1 95.75 20 GLY B C 1
ATOM 819 O O . GLY B 1 20 ? 13.945 14.477 7.242 1 95.75 20 GLY B O 1
ATOM 820 N N . PRO B 1 21 ? 16.031 14.961 6.609 1 95.5 21 PRO B N 1
ATOM 821 C CA . PRO B 1 21 ? 15.648 16.047 5.719 1 95.5 21 PRO B CA 1
ATOM 822 C C . PRO B 1 21 ? 14.891 15.57 4.484 1 95.5 21 PRO B C 1
ATOM 824 O O . PRO B 1 21 ? 14.086 16.312 3.918 1 95.5 21 PRO B O 1
ATOM 827 N N . GLU B 1 22 ? 15.117 14.289 4.176 1 96.12 22 GLU B N 1
ATOM 828 C CA . GLU B 1 22 ? 14.438 13.742 3.006 1 96.12 22 GLU B CA 1
ATOM 829 C C . GLU B 1 22 ? 13.047 13.219 3.367 1 96.12 22 GLU B C 1
ATOM 831 O O . GLU B 1 22 ? 12.281 12.812 2.488 1 96.12 22 GLU B O 1
ATOM 836 N N . GLU B 1 23 ? 12.828 13.133 4.676 1 95.94 23 GLU B N 1
ATOM 837 C CA . GLU B 1 23 ? 11.531 12.695 5.195 1 95.94 23 GLU B CA 1
ATOM 838 C C . GLU B 1 23 ? 11.211 11.273 4.734 1 95.94 23 GLU B C 1
ATOM 840 O O . GLU B 1 23 ? 10.117 11.016 4.23 1 95.94 23 GLU B O 1
ATOM 845 N N . LYS B 1 24 ? 12.164 10.461 4.984 1 98 24 LYS B N 1
ATOM 846 C CA . LYS B 1 24 ? 11.914 9.039 4.77 1 98 24 LYS B CA 1
ATOM 847 C C . LYS B 1 24 ? 10.82 8.523 5.703 1 98 24 LYS B C 1
ATOM 849 O O . LYS B 1 24 ? 10.891 8.727 6.918 1 98 24 LYS B O 1
ATOM 854 N N . VAL B 1 25 ? 9.773 7.895 5.129 1 97.81 25 VAL B N 1
ATOM 855 C CA . VAL B 1 25 ? 8.727 7.332 5.98 1 97.81 25 VAL B CA 1
ATOM 856 C C . VAL B 1 25 ? 9.242 6.059 6.652 1 97.81 25 VAL B C 1
ATOM 858 O O . VAL B 1 25 ? 9.562 5.082 5.973 1 97.81 25 VAL B O 1
ATOM 861 N N . ILE B 1 26 ? 9.25 6.094 7.992 1 98.12 26 ILE B N 1
ATOM 862 C CA . ILE B 1 26 ? 9.867 4.957 8.672 1 98.12 26 ILE B CA 1
ATOM 863 C C . ILE B 1 26 ? 8.82 4.219 9.5 1 98.12 26 ILE B C 1
ATOM 865 O O . ILE B 1 26 ? 9.102 3.156 10.062 1 98.12 26 ILE B O 1
ATOM 869 N N . GLY B 1 27 ? 7.582 4.789 9.641 1 97.56 27 GLY B N 1
ATOM 870 C CA . GLY B 1 27 ? 6.535 4.137 10.406 1 97.56 27 GLY B CA 1
ATOM 871 C C . GLY B 1 27 ? 5.16 4.723 10.156 1 97.56 27 GLY B C 1
ATOM 872 O O . GLY B 1 27 ? 5.027 5.914 9.883 1 97.56 27 GLY B O 1
ATOM 873 N N . LEU B 1 28 ? 4.16 3.803 10.297 1 96.75 28 LEU B N 1
ATOM 874 C CA . LEU B 1 28 ? 2.756 4.191 10.219 1 96.75 28 LEU B CA 1
ATOM 875 C C . LEU B 1 28 ? 1.955 3.564 11.352 1 96.75 28 LEU B C 1
ATOM 877 O O . LEU B 1 28 ? 2.166 2.4 11.703 1 96.75 28 LEU B O 1
ATOM 881 N N . HIS B 1 29 ? 1.16 4.406 11.922 1 94.69 29 HIS B N 1
ATOM 882 C CA . HIS B 1 29 ? 0.21 3.949 12.93 1 94.69 29 HIS B CA 1
ATOM 883 C C . HIS B 1 29 ? -1.228 4.211 12.492 1 94.69 29 HIS B C 1
ATOM 885 O O . HIS B 1 29 ? -1.587 5.344 12.172 1 94.69 29 HIS B O 1
ATOM 891 N N . LEU B 1 30 ? -1.933 3.104 12.438 1 92.81 30 LEU B N 1
ATOM 892 C CA . LEU B 1 30 ? -3.326 3.193 12.016 1 92.81 30 LEU B CA 1
ATOM 893 C C . LEU B 1 30 ? -4.238 2.465 12.992 1 92.81 30 LEU B C 1
ATO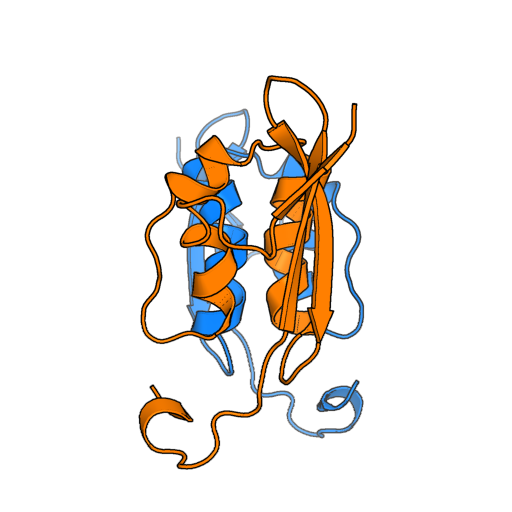M 895 O O . LEU B 1 30 ? -3.939 1.346 13.414 1 92.81 30 LEU B O 1
ATOM 899 N N . PHE B 1 31 ? -5.305 3.236 13.398 1 90.88 31 PHE B N 1
ATOM 900 C CA . PHE B 1 31 ? -6.363 2.67 14.227 1 90.88 31 PHE B CA 1
ATOM 901 C C . PHE B 1 31 ? -7.727 2.879 13.578 1 90.88 31 PHE B C 1
ATOM 903 O O . PHE B 1 31 ? -8.086 4.004 13.219 1 90.88 31 PHE B O 1
ATOM 910 N N . GLY B 1 32 ? -8.438 1.714 13.414 1 89.75 32 GLY B N 1
ATOM 911 C CA . GLY B 1 32 ? -9.758 1.807 12.828 1 89.75 32 GLY B CA 1
ATOM 912 C C . GLY B 1 32 ? -10.148 0.575 12.031 1 89.75 32 GLY B C 1
ATOM 913 O O . GLY B 1 32 ? -9.469 -0.45 12.094 1 89.75 32 GLY B O 1
ATOM 914 N N . ILE B 1 33 ? -11.203 0.757 11.305 1 87.5 33 ILE B N 1
ATOM 915 C CA . ILE B 1 33 ? -11.742 -0.357 10.539 1 87.5 33 ILE B CA 1
ATOM 916 C C . ILE B 1 33 ? -10.828 -0.66 9.352 1 87.5 33 ILE B C 1
ATOM 918 O O . ILE B 1 33 ? -10.344 0.257 8.688 1 87.5 33 ILE B O 1
ATOM 922 N N . ASN B 1 34 ? -10.5 -1.915 9.102 1 91.75 34 ASN B N 1
ATOM 923 C CA . ASN B 1 34 ? -9.742 -2.414 7.957 1 91.75 34 ASN B CA 1
ATOM 924 C C . ASN B 1 34 ? -8.281 -1.972 8.016 1 91.75 34 ASN B C 1
ATOM 926 O O . ASN B 1 34 ? -7.609 -1.897 6.984 1 91.75 34 ASN B O 1
ATOM 930 N N . SER B 1 35 ? -7.848 -1.569 9.258 1 93.94 35 SER B N 1
ATOM 931 C CA . SER B 1 35 ? -6.48 -1.072 9.406 1 93.94 35 SER B CA 1
ATOM 932 C C . SER B 1 35 ? -5.465 -2.105 8.938 1 93.94 35 SER B C 1
ATOM 934 O O . SER B 1 35 ? -4.441 -1.751 8.336 1 93.94 35 SER B O 1
ATOM 936 N N . ASP B 1 36 ? -5.707 -3.316 9.07 1 93.38 36 ASP B N 1
ATOM 937 C CA . ASP B 1 36 ? -4.785 -4.375 8.672 1 93.38 36 ASP B CA 1
ATOM 938 C C . ASP B 1 36 ? -4.684 -4.477 7.156 1 93.38 36 ASP B C 1
ATOM 940 O O . ASP B 1 36 ? -3.586 -4.559 6.605 1 93.38 36 ASP B O 1
ATOM 944 N N . GLU B 1 37 ? -5.816 -4.402 6.488 1 94.94 37 GLU B N 1
ATOM 945 C CA . GLU B 1 37 ? -5.828 -4.441 5.031 1 94.94 37 GLU B CA 1
ATOM 946 C C . GLU B 1 37 ? -5.156 -3.205 4.438 1 94.94 37 GLU B C 1
ATOM 948 O O . GLU B 1 37 ? -4.414 -3.305 3.459 1 94.94 37 GLU B O 1
ATOM 953 N N . ILE B 1 38 ? -5.43 -2.025 5.055 1 96.12 38 ILE B N 1
ATOM 954 C CA . ILE B 1 38 ? -4.914 -0.745 4.578 1 96.12 38 ILE B CA 1
ATOM 955 C C . ILE B 1 38 ? -3.395 -0.712 4.723 1 96.12 38 ILE B C 1
ATOM 957 O O . ILE B 1 38 ? -2.686 -0.315 3.795 1 96.12 38 ILE B O 1
ATOM 961 N N . LEU B 1 39 ? -2.871 -1.246 5.809 1 97.62 39 LEU B N 1
ATOM 962 C CA . LEU B 1 39 ? -1.464 -1.069 6.145 1 97.62 39 LEU B CA 1
ATOM 963 C C . LEU B 1 39 ? -0.575 -1.906 5.23 1 97.62 39 LEU B C 1
ATOM 965 O O . LEU B 1 39 ? 0.553 -1.513 4.926 1 97.62 39 LEU B O 1
ATOM 969 N N . GLN B 1 40 ? -1.052 -3.041 4.797 1 97.69 40 GLN B N 1
ATOM 970 C CA . GLN B 1 40 ? -0.211 -3.977 4.059 1 97.69 40 GLN B CA 1
ATOM 971 C C . GLN B 1 40 ? 0.403 -3.309 2.83 1 97.69 40 GLN B C 1
ATOM 973 O O . GLN B 1 40 ? 1.604 -3.439 2.58 1 97.69 40 GLN B O 1
ATOM 978 N N . GLY B 1 41 ? -0.444 -2.602 2.051 1 97.94 41 GLY B N 1
ATOM 979 C CA . GLY B 1 41 ? 0.073 -1.94 0.863 1 97.94 41 GLY B CA 1
ATOM 980 C C . GLY B 1 41 ? 1.114 -0.882 1.176 1 97.94 41 GLY B C 1
ATOM 981 O O . GLY B 1 41 ? 2.146 -0.802 0.507 1 97.94 41 GLY B O 1
ATOM 982 N N . PHE B 1 42 ? 0.864 -0.15 2.26 1 98.5 42 PHE B N 1
ATOM 983 C CA . PHE B 1 42 ? 1.781 0.92 2.633 1 98.5 42 PHE B CA 1
ATOM 984 C C . PHE B 1 42 ? 3.072 0.351 3.207 1 98.5 42 PHE B C 1
ATOM 986 O O . PHE B 1 42 ? 4.129 0.977 3.111 1 98.5 42 PHE B O 1
ATOM 993 N N . ALA B 1 43 ? 3.012 -0.859 3.73 1 98.69 43 ALA B N 1
ATOM 994 C CA . ALA B 1 43 ? 4.207 -1.512 4.266 1 98.69 43 ALA B CA 1
ATOM 995 C C . ALA B 1 43 ? 5.25 -1.718 3.172 1 98.69 43 ALA B C 1
ATOM 997 O O . ALA B 1 43 ? 6.453 -1.652 3.438 1 98.69 43 ALA B O 1
ATOM 998 N N . VAL B 1 44 ? 4.824 -1.924 1.962 1 98.62 44 VAL B N 1
ATOM 999 C CA . VAL B 1 44 ? 5.762 -2.082 0.855 1 98.62 44 VAL B CA 1
ATOM 1000 C C . VAL B 1 44 ? 6.555 -0.792 0.66 1 98.62 44 VAL B C 1
ATOM 1002 O O . VAL B 1 44 ? 7.777 -0.825 0.495 1 98.62 44 VAL B O 1
ATOM 1005 N N . ALA B 1 45 ? 5.84 0.32 0.734 1 98.75 45 ALA B N 1
ATOM 1006 C CA . ALA B 1 45 ? 6.457 1.633 0.573 1 98.75 45 ALA B CA 1
ATOM 1007 C C . ALA B 1 45 ? 7.434 1.923 1.709 1 98.75 45 ALA B C 1
ATOM 1009 O O . ALA B 1 45 ? 8.555 2.387 1.472 1 98.75 45 ALA B O 1
ATOM 1010 N N . VAL B 1 46 ? 7.02 1.605 2.891 1 98.62 46 VAL B N 1
ATOM 1011 C CA . VAL B 1 46 ? 7.852 1.853 4.062 1 98.62 46 VAL B CA 1
ATOM 1012 C C . VAL B 1 46 ? 9.109 0.984 4 1 98.62 46 VAL B C 1
ATOM 1014 O O . VAL B 1 46 ? 10.219 1.476 4.199 1 98.62 46 VAL B O 1
ATOM 1017 N N . ARG B 1 47 ? 8.953 -0.235 3.652 1 98.69 47 ARG B N 1
ATOM 1018 C CA . ARG B 1 47 ? 10.07 -1.169 3.551 1 98.69 47 ARG B CA 1
ATOM 1019 C C . ARG B 1 47 ? 11.055 -0.726 2.477 1 98.69 47 ARG B C 1
ATOM 1021 O O . ARG B 1 47 ? 12.266 -0.916 2.619 1 98.69 47 ARG B O 1
ATOM 1028 N N . ALA B 1 48 ? 10.562 -0.129 1.425 1 98.5 48 ALA B N 1
ATOM 1029 C CA . ALA B 1 48 ? 11.398 0.312 0.309 1 98.5 48 ALA B CA 1
ATOM 1030 C C . ALA B 1 48 ? 12.07 1.646 0.619 1 98.5 48 ALA B C 1
ATOM 1032 O O . ALA B 1 48 ? 12.914 2.115 -0.146 1 98.5 48 ALA B O 1
ATOM 1033 N N . GLY B 1 49 ? 11.586 2.299 1.71 1 98.44 49 GLY B N 1
ATOM 1034 C CA . GLY B 1 49 ? 12.227 3.541 2.123 1 98.44 49 GLY B CA 1
ATOM 1035 C C . GLY B 1 49 ? 11.711 4.754 1.372 1 98.44 49 GLY B C 1
ATOM 1036 O O . GLY B 1 49 ? 12.445 5.727 1.173 1 98.44 49 GLY B O 1
ATOM 1037 N N . LEU B 1 50 ? 10.484 4.715 1.005 1 98.5 50 LEU B N 1
ATOM 1038 C CA . LEU B 1 50 ? 9.93 5.848 0.27 1 98.5 50 LEU B CA 1
ATOM 1039 C C . LEU B 1 50 ? 9.727 7.047 1.188 1 98.5 50 LEU B C 1
ATOM 1041 O O . LEU B 1 50 ? 9.555 6.887 2.398 1 98.5 50 LEU B O 1
ATOM 1045 N N . THR B 1 51 ? 9.781 8.18 0.577 1 97.38 51 THR B N 1
ATOM 1046 C CA . THR B 1 51 ? 9.695 9.445 1.306 1 97.38 51 THR B CA 1
ATOM 1047 C C . THR B 1 51 ? 8.258 9.945 1.343 1 97.38 51 THR B C 1
ATOM 1049 O O . THR B 1 51 ? 7.398 9.453 0.61 1 97.38 51 THR B O 1
ATOM 1052 N N . LYS B 1 52 ? 8.07 10.914 2.217 1 96.44 52 LYS B N 1
ATOM 1053 C CA . LYS B 1 52 ? 6.789 11.609 2.277 1 96.44 52 LYS B CA 1
ATOM 1054 C C . LYS B 1 52 ? 6.402 12.172 0.912 1 96.44 52 LYS B C 1
ATOM 1056 O O . LYS B 1 52 ? 5.227 12.133 0.532 1 96.44 52 LYS B O 1
ATOM 1061 N N . ALA B 1 53 ? 7.375 12.703 0.158 1 95.81 53 ALA B N 1
ATOM 1062 C CA . ALA B 1 53 ? 7.121 13.281 -1.16 1 95.81 53 ALA B CA 1
ATOM 1063 C C . ALA B 1 53 ? 6.555 12.227 -2.117 1 95.81 53 ALA B C 1
ATOM 1065 O O . ALA B 1 53 ? 5.691 12.531 -2.939 1 95.81 53 ALA B O 1
ATOM 1066 N N . GLU B 1 54 ? 7.039 11.062 -2 1 96.94 54 GLU B N 1
ATOM 1067 C CA . GLU B 1 54 ? 6.543 9.992 -2.859 1 96.94 54 GLU B CA 1
ATOM 1068 C C . GLU B 1 54 ? 5.102 9.625 -2.512 1 96.94 54 GLU B C 1
ATOM 1070 O O . GLU B 1 54 ? 4.297 9.336 -3.4 1 96.94 54 GLU B O 1
ATOM 1075 N N . PHE B 1 55 ? 4.789 9.641 -1.191 1 97.69 55 PHE B N 1
ATOM 1076 C CA . PHE B 1 55 ? 3.398 9.469 -0.785 1 97.69 55 PHE B CA 1
ATOM 1077 C C . PHE B 1 55 ? 2.521 10.562 -1.373 1 97.69 55 PHE B C 1
ATOM 1079 O O . PHE B 1 55 ? 1.479 10.281 -1.971 1 97.69 55 PHE B O 1
ATOM 1086 N N . ASP B 1 56 ? 2.986 11.734 -1.294 1 95.06 56 ASP B N 1
ATOM 1087 C CA . ASP B 1 56 ? 2.203 12.906 -1.686 1 95.06 56 ASP B CA 1
ATOM 1088 C C . ASP B 1 56 ? 2.004 12.953 -3.199 1 95.06 56 ASP B C 1
ATOM 1090 O O . ASP B 1 56 ? 1.068 13.586 -3.688 1 95.06 56 ASP B O 1
ATOM 1094 N N . ARG B 1 57 ? 2.811 12.242 -3.93 1 96.56 57 ARG B N 1
ATOM 1095 C CA . ARG B 1 57 ? 2.754 12.25 -5.387 1 96.56 57 ARG B CA 1
ATOM 1096 C C . ARG B 1 57 ? 1.74 11.234 -5.902 1 96.56 57 ARG B C 1
ATOM 1098 O O . ARG B 1 57 ? 1.441 11.195 -7.098 1 96.56 57 ARG B O 1
ATOM 1105 N N . THR B 1 58 ? 1.218 10.484 -5.043 1 97.38 58 THR B N 1
ATOM 1106 C CA . THR B 1 58 ? 0.293 9.422 -5.441 1 97.38 58 THR B CA 1
ATOM 1107 C C . THR B 1 58 ? -1.147 9.93 -5.414 1 97.38 58 THR B C 1
ATOM 1109 O O . THR B 1 58 ? -1.561 10.594 -4.461 1 97.38 58 THR B O 1
ATOM 1112 N N . VAL B 1 59 ? -1.889 9.539 -6.445 1 96.75 59 VAL B N 1
ATOM 1113 C CA . VAL B 1 59 ? -3.283 9.953 -6.551 1 96.75 59 VAL B CA 1
ATOM 1114 C C . VAL B 1 59 ? -4.105 9.297 -5.441 1 96.75 59 VAL B C 1
ATOM 1116 O O . VAL B 1 59 ? -3.924 8.117 -5.145 1 96.75 59 VAL B O 1
ATOM 1119 N N . ALA B 1 60 ? -4.977 10.047 -4.906 1 95.69 60 ALA B N 1
ATOM 1120 C CA . ALA B 1 60 ? -5.922 9.531 -3.922 1 95.69 60 ALA B CA 1
ATOM 1121 C C . ALA B 1 60 ? -7.066 8.789 -4.598 1 95.69 60 ALA B C 1
ATOM 1123 O O . ALA B 1 60 ? -7.758 9.344 -5.457 1 95.69 60 ALA B O 1
ATOM 1124 N N . ILE B 1 61 ? -7.199 7.523 -4.215 1 94.62 61 ILE B N 1
ATOM 1125 C CA . ILE B 1 61 ? -8.367 6.77 -4.668 1 94.62 61 ILE B CA 1
ATOM 1126 C C . ILE B 1 61 ? -9.555 7.062 -3.756 1 94.62 61 ILE B C 1
ATOM 1128 O O . ILE B 1 61 ? -9.617 6.559 -2.633 1 94.62 61 ILE B O 1
ATOM 1132 N N . HIS B 1 62 ? -10.414 7.996 -4.328 1 90.38 62 HIS B N 1
ATOM 1133 C CA . HIS B 1 62 ? -11.5 8.508 -3.492 1 90.38 62 HIS B CA 1
ATOM 1134 C C . HIS B 1 62 ? -12.836 7.883 -3.883 1 90.38 62 HIS B C 1
ATOM 1136 O O . HIS B 1 62 ? -13.086 7.633 -5.062 1 90.38 62 HIS B O 1
ATOM 1142 N N . PRO B 1 63 ? -13.664 7.488 -2.934 1 92.62 63 PRO B N 1
ATOM 1143 C CA . PRO B 1 63 ? -13.477 7.734 -1.503 1 92.62 63 PRO B CA 1
ATOM 1144 C C . PRO B 1 63 ? -12.906 6.527 -0.765 1 92.62 63 PRO B C 1
ATOM 1146 O O . PRO B 1 63 ? -13.305 5.391 -1.03 1 92.62 63 PRO B O 1
ATOM 1149 N N . THR B 1 64 ? -11.875 6.641 -0.001 1 92.19 64 THR B N 1
ATOM 1150 C CA . THR B 1 64 ? -11.336 5.613 0.887 1 92.19 64 THR B CA 1
ATOM 1151 C C . THR B 1 64 ? -10.797 6.238 2.17 1 92.19 64 THR B C 1
ATOM 1153 O O . THR B 1 64 ? -10.422 7.414 2.186 1 92.19 64 THR B O 1
ATOM 1156 N N . THR B 1 65 ? -10.836 5.523 3.176 1 91.75 65 THR B N 1
ATOM 1157 C CA . THR B 1 65 ? -10.164 5.93 4.406 1 91.75 65 THR B CA 1
ATOM 1158 C C . THR B 1 65 ? -8.656 6 4.199 1 91.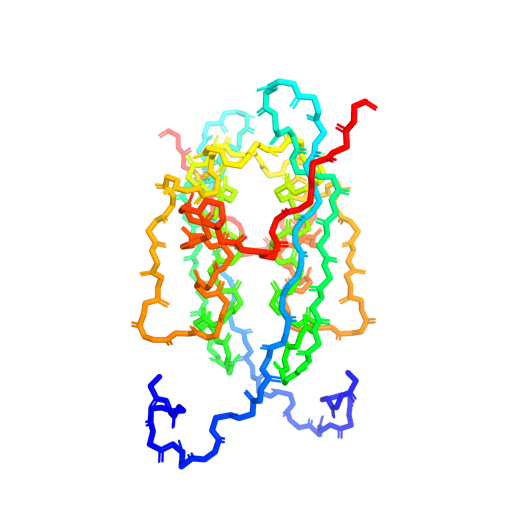75 65 THR B C 1
ATOM 1160 O O . THR B 1 65 ? -7.996 6.906 4.707 1 91.75 65 THR B O 1
ATOM 1163 N N . SER B 1 66 ? -8.102 5.117 3.406 1 94.19 66 SER B N 1
ATOM 1164 C CA . SER B 1 66 ? -6.66 4.953 3.219 1 94.19 66 SER B CA 1
ATOM 1165 C C . SER B 1 66 ? -6.07 6.121 2.439 1 94.19 66 SER B C 1
ATOM 1167 O O . SER B 1 66 ? -4.855 6.34 2.469 1 94.19 66 SER B O 1
ATOM 1169 N N . GLU B 1 67 ? -6.875 6.891 1.739 1 94.75 67 GLU B N 1
ATOM 1170 C CA . GLU B 1 67 ? -6.348 7.996 0.945 1 94.75 67 GLU B CA 1
ATOM 1171 C C . GLU B 1 67 ? -5.719 9.062 1.834 1 94.75 67 GLU B C 1
ATOM 1173 O O . GLU B 1 67 ? -4.898 9.859 1.373 1 94.75 67 GLU B O 1
ATOM 1178 N N . GLU B 1 68 ? -6.035 9.07 3.084 1 92.56 68 GLU B N 1
ATOM 1179 C CA . GLU B 1 68 ? -5.492 10.062 4.008 1 92.56 68 GLU B CA 1
ATOM 1180 C C . GLU B 1 68 ? -3.967 10.031 4.012 1 92.56 68 GLU B C 1
ATOM 1182 O O . GLU B 1 68 ? -3.322 11.078 4.16 1 92.56 68 GLU B O 1
ATOM 1187 N N . LEU B 1 69 ? -3.389 8.906 3.834 1 94.5 69 LEU B N 1
ATOM 1188 C CA . LEU B 1 69 ? -1.942 8.75 3.943 1 94.5 69 LEU B CA 1
ATOM 1189 C C . LEU B 1 69 ? -1.237 9.344 2.727 1 94.5 69 LEU B C 1
ATOM 1191 O O . LEU B 1 69 ? -0.023 9.555 2.75 1 94.5 69 LEU B O 1
ATOM 1195 N N . VAL B 1 70 ? -1.994 9.609 1.675 1 95.69 70 VAL B N 1
A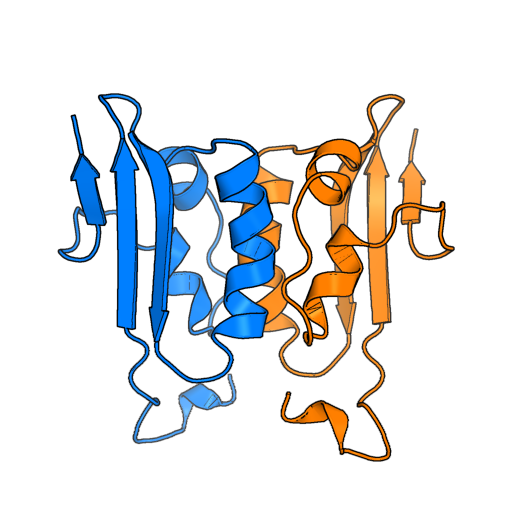TOM 1196 C CA . VAL B 1 70 ? -1.368 10.266 0.53 1 95.69 70 VAL B CA 1
ATOM 1197 C C . VAL B 1 70 ? -1.837 11.711 0.44 1 95.69 70 VAL B C 1
ATOM 1199 O O . VAL B 1 70 ? -1.429 12.453 -0.461 1 95.69 70 VAL B O 1
ATOM 1202 N N . LEU B 1 71 ? -2.617 12.117 1.358 1 91.88 71 LEU B N 1
ATOM 1203 C CA . LEU B 1 71 ? -3.137 13.484 1.376 1 91.88 71 LEU B CA 1
ATOM 1204 C C . LEU B 1 71 ? -2.619 14.25 2.59 1 91.88 71 LEU B C 1
ATOM 1206 O O . LEU B 1 71 ? -3.082 15.352 2.875 1 91.88 71 LEU B O 1
ATOM 1210 N N . MET B 1 72 ? -1.66 13.672 3.297 1 85.88 72 MET B N 1
ATOM 1211 C CA . MET B 1 72 ? -1.093 14.336 4.469 1 85.88 72 MET B CA 1
ATOM 1212 C C . MET B 1 72 ? -0.125 15.445 4.051 1 85.88 72 MET B C 1
ATOM 1214 O O . MET B 1 72 ? 1.023 15.469 4.496 1 85.88 72 MET B O 1
ATOM 1218 N N . ARG B 1 73 ? -0.301 16.109 2.918 1 67.56 73 ARG B N 1
ATOM 1219 C CA . ARG B 1 73 ? 0.588 17.109 2.35 1 67.56 73 ARG B CA 1
ATOM 1220 C C . ARG B 1 73 ? 0.899 18.203 3.367 1 67.56 73 ARG B C 1
ATOM 1222 O O . ARG B 1 73 ? 2.033 18.688 3.447 1 67.56 73 ARG B O 1
ATOM 1229 N N . ASN B 1 74 ? -0.032 18.922 3.771 1 55.62 74 ASN B N 1
ATOM 1230 C CA . ASN B 1 74 ? 0.296 19.969 4.727 1 55.62 74 ASN B CA 1
ATOM 1231 C C . ASN B 1 74 ? 0.555 19.406 6.117 1 55.62 74 ASN B C 1
ATOM 1233 O O . ASN B 1 74 ? -0.01 18.375 6.492 1 55.62 74 ASN B O 1
ATOM 1237 N N . PRO B 1 75 ? 1.91 19.688 6.566 1 52.44 75 PRO B N 1
ATOM 1238 C CA . PRO B 1 75 ? 2.164 19.031 7.848 1 52.44 75 PRO B CA 1
ATOM 1239 C C . PRO B 1 75 ? 0.892 18.828 8.672 1 52.44 75 PRO B C 1
ATOM 1241 O O . PRO B 1 75 ? 0.25 19.797 9.07 1 52.44 75 PRO B O 1
ATOM 1244 N N . THR B 1 76 ? 0.036 18.234 8.031 1 51.69 76 THR B N 1
ATOM 1245 C CA . THR B 1 76 ? -1.026 18.078 9.023 1 51.69 76 THR B CA 1
ATOM 1246 C C . THR B 1 76 ? -0.548 17.25 10.203 1 51.69 76 THR B C 1
ATOM 1248 O O . THR B 1 76 ? 0.328 16.391 10.055 1 51.69 76 THR B O 1
ATOM 1251 N N . PRO B 1 77 ? -0.964 17.609 11.312 1 59.81 77 PRO B N 1
ATOM 1252 C CA . PRO B 1 77 ? -0.556 17.188 12.656 1 59.81 77 PRO B CA 1
ATOM 1253 C C . PRO B 1 77 ? -0.225 15.703 12.734 1 59.81 77 PRO B C 1
ATOM 1255 O O . PRO B 1 77 ? 0.58 15.289 13.57 1 59.81 77 PRO B O 1
ATOM 1258 N N . PRO B 1 78 ? -0.646 14.812 11.719 1 68.81 78 PRO B N 1
ATOM 1259 C CA . PRO B 1 78 ? -0.318 13.445 12.133 1 68.81 78 PRO B CA 1
ATOM 1260 C C . PRO B 1 78 ? 1.041 12.984 11.617 1 68.81 78 PRO B C 1
ATOM 1262 O O . PRO B 1 78 ? 1.457 11.852 11.891 1 68.81 78 PRO B O 1
ATOM 1265 N N . THR B 1 79 ? 1.816 13.953 11.031 1 80.88 79 THR B N 1
ATOM 1266 C CA . THR B 1 79 ? 3.156 13.555 10.625 1 80.88 79 THR B CA 1
ATOM 1267 C C . THR B 1 79 ? 4.191 13.969 11.664 1 80.88 79 THR B C 1
ATOM 1269 O O . THR B 1 79 ? 4.238 15.133 12.07 1 80.88 79 THR B O 1
ATOM 1272 N N . VAL B 1 80 ? 4.949 13.023 12.172 1 84.88 80 VAL B N 1
ATOM 1273 C CA . VAL B 1 80 ? 5.984 13.258 13.164 1 84.88 80 VAL B CA 1
ATOM 1274 C C . VAL B 1 80 ? 7.363 13.148 12.516 1 84.88 80 VAL B C 1
ATOM 1276 O O . VAL B 1 80 ? 7.684 12.133 11.891 1 84.88 80 VAL B O 1
ATOM 1279 N N . LYS B 1 81 ? 8.18 14.18 12.703 1 89.56 81 LYS B N 1
ATOM 1280 C CA . LYS B 1 81 ? 9.539 14.172 12.164 1 89.56 81 LYS B CA 1
ATOM 1281 C C . LYS B 1 81 ? 10.555 13.773 13.227 1 89.56 81 LYS B C 1
ATOM 1283 O O . LYS B 1 81 ? 10.516 14.273 14.352 1 89.56 81 LYS B O 1
ATOM 1288 N N . VAL B 1 82 ? 11.344 12.805 12.852 1 88.88 82 VAL B N 1
ATOM 1289 C CA . VAL B 1 82 ? 12.422 12.375 13.734 1 88.88 82 VAL B CA 1
ATOM 1290 C C . VAL B 1 82 ? 13.773 12.719 13.102 1 88.88 82 VAL B C 1
ATOM 1292 O O . VAL B 1 82 ? 13.93 12.648 11.883 1 88.88 82 VAL B O 1
ATOM 1295 N N . ASP B 1 83 ? 14.844 13.227 13.852 1 84.38 83 ASP B N 1
ATOM 1296 C CA . ASP B 1 83 ? 16.172 13.602 13.391 1 84.38 83 ASP B CA 1
ATOM 1297 C C . ASP B 1 83 ? 17.156 12.438 13.523 1 84.38 83 ASP B C 1
ATOM 1299 O O . ASP B 1 83 ? 17 11.594 14.414 1 84.38 83 ASP B O 1
#

Sequence (166 aa):
MYYAVLDHKPKNHFKMIVLGPEEKVIGLHLFGINSDEILQGFAVAVRAGLTKAEFDRTVAIHPTTSEELVLMRNPTPPTVKVDMYYAVLDHKPKNHFKMIVLGPEEKVIGLHLFGINSDEILQGFAVAVRAGLTKAEFDRTVAIHPTTSEELVLMRNPTPPTVKVD